Protein AF-A0A081B2U2-F1 (afdb_monomer)

Mean predicted aligned error: 16.77 Å

pLDDT: mean 78.17, std 19.5, range [36.34, 98.0]

Radius of gyration: 31.53 Å; Cα contacts (8 Å, |Δi|>4): 33; chains: 1; bounding box: 69×47×93 Å

Solvent-accessible surface area (backbone atoms only — not comparable to full-atom values): 8140 Å² total; per-residue (Å²): 132,91,73,84,76,75,88,64,86,76,74,76,90,68,95,42,82,69,54,58,58,50,53,52,52,51,53,52,53,50,53,51,41,53,54,47,51,56,47,32,53,53,36,48,52,48,32,55,62,51,70,49,96,61,100,59,66,66,68,63,43,52,53,53,30,53,52,35,48,51,51,27,53,50,43,51,50,52,45,50,54,54,49,62,73,48,50,61,60,60,71,68,53,62,76,54,100,83,57,57,59,65,61,52,51,53,48,52,53,52,51,53,53,52,49,54,53,50,54,52,51,52,51,52,50,50,51,47,66,77,67,62,76,79,83,86,128

Nearest PDB structures (foldseek):
  6vyp-assembly2_k  TM=6.936E-01  e=9.959E+00  Homo sapiens

Secondary structure (DSSP, 8-state):
--------------S-HHHHHHHHHHHHHHHHHHHHHHHHHHHHHHHHHHSS--SS-HHHHHHHHHHHHHHHHHHHHHHHHHHHHHTHHHHS--S-TT--HHHHHHHHHHHHHHHHHHHHHHHHHHHHHHH------

Foldseek 3Di:
DDDPPPPDDPPDPDPDPVVVVVVVVLVVLVVVLVVLVVVLVVLVVVLVVLPPDDPDDPVVSVVVNVVSVVVSVVSVVVSVVSCVVCVVVVVVPPDPPPDCCVVVVVVVVVVVVVVVVVVVVVVVVVVCVVPDDDDDD

InterPro domains:
  IPR019404 Mediator complex, subunit Med11 [PF10280] (27-130)
  IPR019404 Mediator complex, subunit Med11 [PTHR22890] (22-134)

Structure (mmCIF, N/CA/C/O backbone):
data_AF-A0A081B2U2-F1
#
_entry.id   AF-A0A081B2U2-F1
#
loop_
_atom_site.group_PDB
_atom_site.id
_atom_site.type_symbol
_atom_site.label_atom_id
_atom_site.label_alt_id
_atom_site.label_comp_id
_atom_site.label_asym_id
_atom_site.label_entity_id
_atom_site.label_seq_id
_atom_site.pdbx_PDB_ins_code
_atom_site.Cartn_x
_atom_site.Cartn_y
_atom_site.Cartn_z
_atom_site.occupancy
_atom_site.B_iso_or_equiv
_atom_site.auth_seq_id
_atom_site.auth_comp_id
_atom_site.auth_asym_id
_atom_site.auth_atom_id
_atom_site.pdbx_PDB_model_num
ATOM 1 N N . MET A 1 1 ? -16.321 -28.552 -22.874 1.00 36.34 1 MET A N 1
ATOM 2 C CA . MET A 1 1 ? -16.134 -28.936 -21.464 1.00 36.34 1 MET A CA 1
ATOM 3 C C . MET A 1 1 ? -15.433 -27.780 -20.799 1.00 36.34 1 MET A C 1
ATOM 5 O O . MET A 1 1 ? -14.3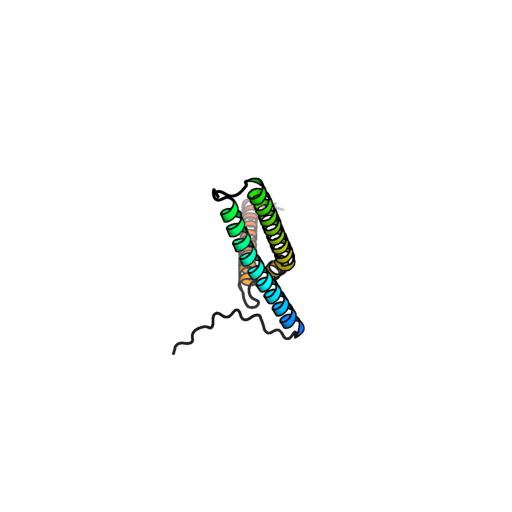43 -27.420 -21.224 1.00 36.34 1 MET A O 1
ATOM 9 N N . GLU A 1 2 ? -16.154 -27.134 -19.893 1.00 42.16 2 GLU A N 1
ATOM 10 C CA . GLU A 1 2 ? -15.697 -26.013 -19.082 1.00 42.16 2 GLU A CA 1
ATOM 11 C C . GLU A 1 2 ? -14.520 -26.458 -18.210 1.00 42.16 2 GLU A C 1
ATOM 13 O O . GLU A 1 2 ? -14.565 -27.513 -17.582 1.00 42.16 2 GLU A O 1
ATOM 18 N N . GLY A 1 3 ? -13.457 -25.662 -18.210 1.00 40.25 3 GLY A N 1
ATOM 19 C CA . GLY A 1 3 ? -12.418 -25.707 -17.196 1.00 40.25 3 GLY A CA 1
ATOM 20 C C . GLY A 1 3 ? -12.304 -24.296 -16.658 1.00 40.25 3 GLY A C 1
ATOM 21 O O . GLY A 1 3 ? -11.648 -23.462 -17.279 1.00 40.25 3 GLY A O 1
ATOM 22 N N . GLU A 1 4 ? -13.024 -24.016 -15.572 1.00 38.50 4 GLU A N 1
ATOM 23 C CA . GLU A 1 4 ? -12.858 -22.806 -14.772 1.00 38.50 4 GLU A CA 1
ATOM 24 C C . GLU A 1 4 ? -11.366 -22.632 -14.477 1.00 38.50 4 GLU A C 1
ATOM 26 O O . GLU A 1 4 ? -10.747 -23.444 -13.788 1.00 38.50 4 GLU A O 1
ATOM 31 N N . GLY A 1 5 ? -10.768 -21.602 -15.074 1.00 43.00 5 GLY A N 1
ATOM 32 C CA . GLY A 1 5 ? -9.408 -21.199 -14.767 1.00 43.00 5 GLY A CA 1
ATOM 33 C C . GLY A 1 5 ? -9.388 -20.687 -13.338 1.00 43.00 5 GLY A C 1
ATOM 34 O O . GLY A 1 5 ? -9.807 -19.559 -13.088 1.00 43.00 5 GLY A O 1
ATOM 35 N N . ASP A 1 6 ? -8.943 -21.541 -12.418 1.00 39.25 6 ASP A N 1
ATOM 36 C CA . ASP A 1 6 ? -8.680 -21.213 -11.023 1.00 39.25 6 ASP A CA 1
ATOM 37 C C . ASP A 1 6 ? -7.829 -19.938 -10.971 1.00 39.25 6 ASP A C 1
ATOM 39 O O . ASP A 1 6 ? -6.637 -19.930 -11.284 1.00 39.25 6 ASP A O 1
ATOM 43 N N . SER A 1 7 ? -8.475 -18.825 -10.623 1.00 40.88 7 SER A N 1
ATOM 44 C CA . SER A 1 7 ? -7.870 -17.500 -10.496 1.00 40.88 7 SER A CA 1
ATOM 45 C C . SER A 1 7 ? -7.072 -17.399 -9.188 1.00 40.88 7 SER A C 1
ATOM 47 O O . SER A 1 7 ? -7.125 -16.392 -8.480 1.00 40.88 7 SER A O 1
ATOM 49 N N . ARG A 1 8 ? -6.338 -18.459 -8.838 1.00 45.66 8 ARG A N 1
ATOM 50 C CA . ARG A 1 8 ? -5.365 -18.469 -7.751 1.00 45.66 8 ARG A CA 1
ATOM 51 C C . ARG A 1 8 ? -4.021 -18.036 -8.308 1.00 45.66 8 ARG A C 1
ATOM 53 O O . ARG A 1 8 ? -3.451 -18.653 -9.204 1.00 45.66 8 ARG A O 1
ATOM 60 N N . VAL A 1 9 ? -3.506 -16.952 -7.738 1.00 42.50 9 VAL A N 1
ATOM 61 C CA . VAL A 1 9 ? -2.120 -16.509 -7.889 1.00 42.50 9 VAL A CA 1
ATOM 62 C C . VAL A 1 9 ? -1.177 -17.667 -7.543 1.00 42.50 9 VAL A C 1
ATOM 64 O O . VAL A 1 9 ? -0.890 -17.940 -6.380 1.00 42.50 9 VAL A O 1
ATOM 67 N N . HIS A 1 10 ? -0.712 -18.383 -8.567 1.00 43.09 10 HIS A N 1
ATOM 68 C CA . HIS A 1 10 ? 0.341 -19.380 -8.435 1.00 43.09 10 HIS A CA 1
ATOM 69 C C . HIS A 1 10 ? 1.666 -18.650 -8.206 1.00 43.09 10 HIS A C 1
ATOM 71 O O . HIS A 1 10 ? 2.347 -18.235 -9.146 1.00 43.09 10 HIS A O 1
ATOM 77 N N . PHE A 1 11 ? 2.019 -18.475 -6.932 1.00 47.88 11 PHE A N 1
ATOM 78 C CA . PHE A 1 11 ? 3.374 -18.125 -6.530 1.00 47.88 11 PHE A CA 1
ATOM 79 C C . PHE A 1 11 ? 4.283 -19.264 -6.974 1.00 47.88 11 PHE A C 1
ATOM 81 O O . PHE A 1 11 ? 4.072 -20.410 -6.587 1.00 47.88 11 PHE A O 1
ATOM 88 N N . SER A 1 12 ? 5.225 -18.946 -7.860 1.00 45.97 12 SER A N 1
ATOM 89 C CA . SER A 1 12 ? 6.117 -19.907 -8.499 1.00 45.97 12 SER A CA 1
ATOM 90 C C . SER A 1 12 ? 6.673 -20.897 -7.473 1.00 45.97 12 SER A C 1
ATOM 92 O O . SER A 1 12 ? 7.403 -20.503 -6.564 1.00 45.97 12 SER A O 1
ATOM 94 N N . GLU A 1 13 ? 6.340 -22.178 -7.638 1.00 45.84 13 GLU A N 1
ATOM 95 C CA . GLU A 1 13 ? 7.023 -23.302 -7.001 1.00 45.84 13 GLU A CA 1
ATOM 96 C C . GLU A 1 13 ? 8.460 -23.345 -7.534 1.00 45.84 13 GLU A C 1
ATOM 98 O O . GLU A 1 13 ? 8.797 -24.096 -8.442 1.00 45.84 13 GLU A O 1
ATOM 103 N N . VAL A 1 14 ? 9.322 -22.480 -7.009 1.00 46.06 14 VAL A N 1
ATOM 104 C CA . VAL A 1 14 ? 10.769 -22.645 -7.118 1.00 46.06 14 VAL A CA 1
ATOM 105 C C . VAL A 1 14 ? 11.228 -23.065 -5.738 1.00 46.06 14 VAL A C 1
ATOM 107 O O . VAL A 1 14 ? 11.439 -22.230 -4.869 1.00 46.06 14 VAL A O 1
ATOM 110 N N . SER A 1 15 ? 11.239 -24.383 -5.546 1.00 49.72 15 SER A N 1
ATOM 111 C CA . SER A 1 15 ? 12.107 -25.180 -4.669 1.00 49.72 15 SER A CA 1
ATOM 112 C C . SER A 1 15 ? 13.035 -24.423 -3.698 1.00 49.72 15 SER A C 1
ATOM 114 O O . SER A 1 15 ? 14.250 -24.590 -3.741 1.00 49.72 15 SER A O 1
ATOM 116 N N . ASP A 1 16 ? 12.480 -23.621 -2.796 1.00 50.28 16 ASP A N 1
ATOM 117 C CA . ASP A 1 16 ? 13.164 -23.148 -1.598 1.00 50.28 16 ASP A CA 1
ATOM 118 C C . ASP A 1 16 ? 12.181 -23.267 -0.424 1.00 50.28 16 ASP A C 1
ATOM 120 O O . ASP A 1 16 ? 11.260 -22.446 -0.308 1.00 50.28 16 ASP A O 1
ATOM 124 N N . PRO A 1 17 ? 12.333 -24.287 0.443 1.00 49.50 17 PRO A N 1
ATOM 125 C CA . PRO A 1 17 ? 11.502 -24.481 1.633 1.00 49.50 17 PRO A CA 1
ATOM 126 C C . PRO A 1 17 ? 11.434 -23.233 2.527 1.00 49.50 17 PRO A C 1
ATOM 128 O O . PRO A 1 17 ? 10.458 -23.033 3.252 1.00 49.50 17 PRO A O 1
ATOM 131 N N . TRP A 1 18 ? 12.444 -22.360 2.452 1.00 47.31 18 TRP A N 1
ATOM 132 C CA . TRP A 1 18 ? 12.526 -21.126 3.230 1.00 47.31 18 TRP A CA 1
ATOM 133 C C . TRP A 1 18 ? 11.860 -19.917 2.561 1.00 47.31 18 TRP A C 1
ATOM 135 O O . TRP A 1 18 ? 11.642 -18.902 3.227 1.00 47.31 18 TRP A O 1
ATOM 145 N N . SER A 1 19 ? 11.502 -19.994 1.276 1.00 51.41 19 SER A N 1
ATOM 146 C CA . SER A 1 19 ? 10.684 -18.964 0.613 1.00 51.41 19 SER A CA 1
ATOM 147 C C . SER A 1 19 ? 9.215 -19.069 1.038 1.00 51.41 19 SER A C 1
ATOM 149 O O . SER A 1 19 ? 8.602 -18.072 1.412 1.00 51.41 19 SER A O 1
ATOM 151 N N . SER A 1 20 ? 8.691 -20.299 1.118 1.00 58.16 20 SER A N 1
ATOM 152 C CA . SER A 1 20 ? 7.312 -20.580 1.535 1.00 58.16 20 SER A CA 1
ATOM 153 C C . SER A 1 20 ? 7.042 -20.103 2.966 1.00 58.16 20 SER A C 1
ATOM 155 O O . SER A 1 20 ? 6.073 -19.390 3.221 1.00 58.16 20 SER A O 1
ATOM 157 N N . SER A 1 21 ? 7.958 -20.387 3.899 1.00 61.19 21 SER A N 1
ATOM 158 C CA . SER A 1 21 ? 7.798 -19.976 5.299 1.00 61.19 21 SER A CA 1
ATOM 159 C C . SER A 1 21 ? 7.870 -18.454 5.493 1.00 61.19 21 SER A C 1
ATOM 161 O O . SER A 1 21 ? 7.174 -17.914 6.352 1.00 61.19 21 SER A O 1
ATOM 163 N N . ARG A 1 22 ? 8.678 -17.749 4.684 1.00 64.44 22 ARG A N 1
ATOM 164 C CA . ARG A 1 22 ? 8.752 -16.279 4.700 1.00 64.44 22 ARG A CA 1
ATOM 165 C C . ARG A 1 22 ? 7.475 -15.645 4.154 1.00 64.44 22 ARG A C 1
ATOM 167 O O . ARG A 1 22 ? 6.966 -14.711 4.761 1.00 64.44 22 ARG A O 1
ATOM 174 N N . HIS A 1 23 ? 6.916 -16.183 3.071 1.00 68.06 23 HIS A N 1
ATOM 175 C CA . HIS A 1 23 ? 5.652 -15.693 2.515 1.00 68.06 23 HIS A CA 1
ATOM 176 C C . HIS A 1 23 ? 4.478 -15.888 3.480 1.00 68.06 23 HIS A C 1
ATOM 178 O O . HIS A 1 23 ? 3.661 -14.985 3.646 1.00 68.06 23 HIS A O 1
ATOM 184 N N . VAL A 1 24 ? 4.420 -17.029 4.173 1.00 76.19 24 VAL A N 1
ATOM 185 C CA . VAL A 1 24 ? 3.400 -17.281 5.202 1.00 76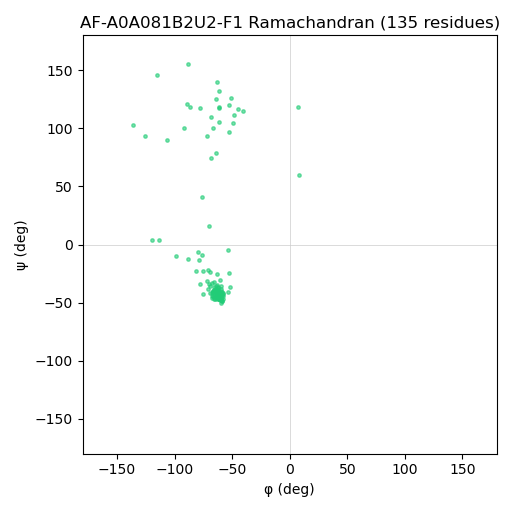.19 24 VAL A CA 1
ATOM 186 C C . VAL A 1 24 ? 3.518 -16.281 6.355 1.00 76.19 24 VAL A C 1
ATOM 188 O O . VAL A 1 24 ? 2.502 -15.737 6.781 1.00 76.19 24 VAL A O 1
ATOM 191 N N . ALA A 1 25 ? 4.734 -15.982 6.820 1.00 78.62 25 ALA A N 1
ATOM 192 C CA . ALA A 1 25 ? 4.951 -15.003 7.887 1.00 78.62 25 ALA A CA 1
ATOM 193 C C . ALA A 1 25 ? 4.511 -13.582 7.486 1.00 78.62 25 ALA A C 1
ATOM 195 O O . ALA A 1 25 ? 3.904 -12.876 8.288 1.00 78.62 25 ALA A O 1
ATOM 196 N N . VAL A 1 26 ? 4.756 -13.181 6.235 1.00 82.44 26 VAL A N 1
ATOM 197 C CA . VAL A 1 26 ? 4.308 -11.882 5.701 1.00 82.44 26 VAL A CA 1
ATOM 198 C C . VAL A 1 26 ? 2.785 -11.814 5.634 1.00 82.44 26 VAL A C 1
ATOM 200 O O . VAL A 1 26 ? 2.195 -10.844 6.098 1.00 82.44 26 VAL A O 1
ATOM 203 N N . LEU A 1 27 ? 2.129 -12.851 5.105 1.00 84.38 27 LEU A N 1
ATOM 204 C CA . LEU A 1 27 ? 0.665 -12.893 5.040 1.00 84.38 27 LEU A CA 1
ATOM 205 C C . LEU A 1 27 ? 0.032 -12.873 6.438 1.00 84.38 27 LEU A C 1
ATOM 207 O O . LEU A 1 27 ? -0.976 -12.205 6.640 1.00 84.38 27 LEU A O 1
ATOM 211 N N . GLN A 1 28 ? 0.645 -13.544 7.417 1.00 86.62 28 GLN A N 1
ATOM 212 C CA . GLN A 1 28 ? 0.219 -13.480 8.818 1.00 86.62 28 GLN A CA 1
ATOM 213 C C . GLN A 1 28 ? 0.398 -12.080 9.420 1.00 86.62 28 GLN A C 1
ATOM 215 O O . GLN A 1 28 ? -0.475 -11.616 10.154 1.00 86.62 28 GLN A O 1
ATOM 220 N N . ALA A 1 29 ? 1.501 -11.395 9.109 1.00 87.62 29 ALA A N 1
ATOM 221 C CA . ALA A 1 29 ? 1.720 -10.021 9.548 1.00 87.62 29 ALA A CA 1
ATOM 222 C C . ALA A 1 29 ? 0.680 -9.065 8.938 1.00 87.62 29 ALA A C 1
ATOM 224 O O . ALA A 1 29 ? 0.120 -8.234 9.650 1.00 87.62 29 ALA A O 1
ATOM 225 N N . LEU A 1 30 ? 0.348 -9.228 7.653 1.00 90.00 30 LEU A N 1
ATOM 226 C CA . LEU A 1 30 ? -0.692 -8.439 6.987 1.00 90.00 30 LEU A CA 1
ATOM 227 C C . LEU A 1 30 ? -2.099 -8.728 7.543 1.00 90.00 30 LEU A C 1
ATOM 229 O O . LEU A 1 30 ? -2.837 -7.783 7.808 1.00 90.00 30 LEU A O 1
ATOM 233 N N . ASP A 1 31 ? -2.449 -9.986 7.829 1.00 91.31 31 ASP A N 1
ATOM 234 C CA . ASP A 1 31 ? -3.704 -10.343 8.524 1.00 91.31 31 ASP A CA 1
ATOM 235 C C . ASP A 1 31 ? -3.783 -9.702 9.925 1.00 91.31 31 ASP A C 1
ATOM 237 O O . ASP A 1 31 ? -4.830 -9.206 10.355 1.00 91.31 31 ASP A O 1
ATOM 241 N N . ALA A 1 32 ? -2.658 -9.628 10.643 1.00 92.62 32 ALA A N 1
ATOM 242 C CA . ALA A 1 32 ? -2.598 -8.905 11.910 1.00 92.62 32 ALA A CA 1
ATOM 243 C C . ALA A 1 32 ? -2.827 -7.392 11.725 1.00 92.62 32 ALA A C 1
ATO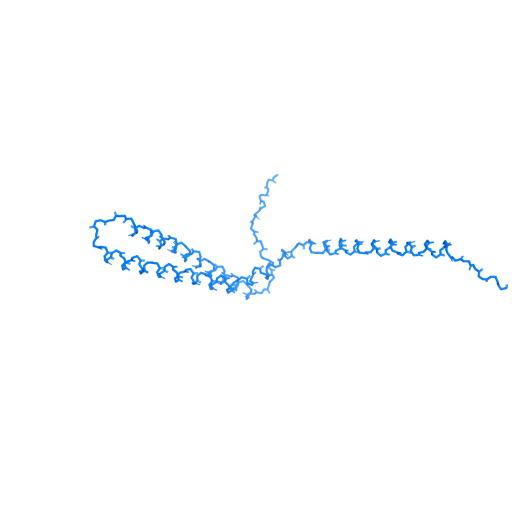M 245 O O . ALA A 1 32 ? -3.528 -6.780 12.537 1.00 92.62 32 ALA A O 1
ATOM 246 N N . VAL A 1 33 ? -2.297 -6.789 10.653 1.00 95.38 33 VAL A N 1
ATOM 247 C CA . VAL A 1 33 ? -2.572 -5.385 10.295 1.00 95.38 33 VAL A CA 1
ATOM 248 C C . VAL A 1 33 ? -4.053 -5.169 9.980 1.00 95.38 33 VAL A C 1
ATOM 250 O O . VAL A 1 33 ? -4.633 -4.199 10.469 1.00 95.38 33 VAL A O 1
ATOM 253 N N . GLU A 1 34 ? -4.699 -6.073 9.242 1.00 95.12 34 GLU A N 1
ATOM 254 C CA . GLU A 1 34 ? -6.140 -5.994 8.956 1.00 95.12 34 GLU A CA 1
ATOM 255 C C . GLU A 1 34 ? -6.977 -6.002 10.243 1.00 95.12 34 GLU A C 1
ATOM 257 O O . GLU A 1 34 ? -7.872 -5.172 10.427 1.00 95.12 34 GLU A O 1
ATOM 262 N N . LYS A 1 35 ? -6.639 -6.869 11.202 1.00 96.88 35 LYS A N 1
ATOM 263 C CA . LYS A 1 35 ? -7.297 -6.892 12.521 1.00 96.88 35 LYS A CA 1
ATOM 264 C C . LYS A 1 35 ? -7.088 -5.588 13.295 1.00 96.88 35 LYS A C 1
ATOM 266 O O . LYS A 1 35 ? -8.025 -5.097 13.940 1.00 96.88 35 LYS A O 1
ATOM 271 N N . LYS A 1 36 ? -5.892 -4.994 13.21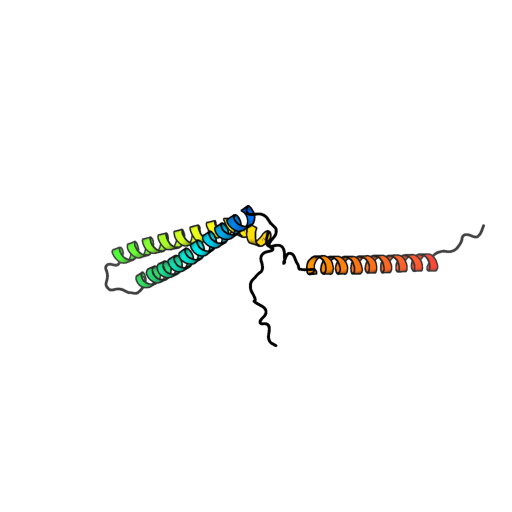9 1.00 96.06 36 LYS A N 1
ATOM 272 C CA . LYS A 1 36 ? -5.611 -3.678 13.820 1.00 96.06 36 LYS A CA 1
ATOM 273 C C . LYS A 1 36 ? -6.414 -2.564 13.147 1.00 96.06 36 LYS A C 1
ATOM 275 O O . LYS A 1 36 ? -6.957 -1.724 13.858 1.00 96.06 36 LYS A O 1
ATOM 280 N N . LEU A 1 37 ? -6.569 -2.588 11.822 1.00 97.19 37 LEU A N 1
ATOM 281 C CA . LEU A 1 37 ? -7.409 -1.640 11.078 1.00 97.19 37 LEU A CA 1
ATOM 282 C C . LEU A 1 37 ? -8.871 -1.700 11.531 1.00 97.19 37 LEU A C 1
ATOM 284 O O . LEU A 1 37 ? -9.467 -0.666 11.838 1.00 97.19 37 LEU A O 1
ATOM 288 N N . VAL A 1 38 ? -9.437 -2.905 11.653 1.00 97.69 38 VAL A N 1
ATOM 289 C CA . VAL A 1 38 ? -10.803 -3.090 12.177 1.00 97.69 38 VAL A CA 1
ATOM 290 C C . VAL A 1 38 ? -10.929 -2.522 13.593 1.00 97.69 38 VAL A C 1
ATOM 292 O O . VAL A 1 38 ? -11.926 -1.874 13.919 1.00 97.69 38 VAL A O 1
ATOM 295 N N . THR A 1 39 ? -9.916 -2.734 14.432 1.00 97.44 39 THR A N 1
ATOM 296 C CA . THR A 1 39 ? -9.886 -2.197 15.799 1.00 97.44 39 THR A CA 1
ATOM 297 C C . THR A 1 39 ? -9.836 -0.669 15.785 1.00 97.44 39 THR A C 1
ATOM 299 O O . THR A 1 39 ? -10.668 -0.041 16.431 1.00 97.44 39 THR A O 1
ATOM 302 N N . ALA A 1 40 ? -8.969 -0.064 14.967 1.00 97.81 40 ALA A N 1
ATOM 303 C CA . ALA A 1 40 ? -8.866 1.388 14.824 1.00 97.81 40 ALA A CA 1
ATOM 304 C C . ALA A 1 40 ? -10.196 2.026 14.390 1.00 97.81 40 ALA A C 1
ATOM 306 O O . ALA A 1 40 ? -10.599 3.046 14.948 1.00 97.81 40 ALA A O 1
ATOM 307 N N . LEU A 1 41 ? -10.922 1.401 13.456 1.00 97.44 41 LEU A N 1
ATOM 308 C CA . LEU A 1 41 ? -12.248 1.868 13.036 1.00 97.44 41 LEU A CA 1
ATOM 309 C C . LEU A 1 41 ? -13.273 1.823 14.179 1.00 97.44 41 LEU A C 1
ATOM 311 O O . LEU A 1 41 ? -14.053 2.761 14.348 1.00 97.44 41 LEU A O 1
ATOM 315 N N . ARG A 1 42 ? -13.262 0.766 15.001 1.00 96.81 42 ARG A N 1
ATOM 316 C CA . ARG A 1 42 ? -14.135 0.667 16.186 1.00 96.81 42 ARG A CA 1
ATOM 317 C C . ARG A 1 42 ? -13.776 1.708 17.248 1.00 96.81 42 ARG A C 1
ATOM 319 O O . ARG A 1 42 ? -14.677 2.317 17.829 1.00 96.81 42 ARG A O 1
ATOM 326 N N . THR A 1 43 ? -12.486 1.951 17.473 1.00 95.44 43 THR A N 1
ATOM 327 C CA . THR A 1 43 ? -11.999 2.989 18.392 1.00 95.44 43 THR A CA 1
ATOM 328 C C . THR A 1 43 ? -12.421 4.380 17.910 1.00 95.44 43 THR A C 1
ATOM 330 O O . THR A 1 43 ? -12.950 5.164 18.696 1.00 95.44 43 THR A O 1
ATOM 333 N N . ALA A 1 44 ? -12.322 4.662 16.606 1.00 94.50 44 ALA A N 1
ATOM 334 C CA . ALA A 1 44 ? -12.806 5.913 16.018 1.00 94.50 44 ALA A CA 1
ATOM 335 C C . ALA A 1 44 ? -14.326 6.092 16.190 1.00 94.50 44 ALA A C 1
ATOM 337 O O . ALA A 1 44 ? -14.778 7.145 16.639 1.00 94.50 44 ALA A O 1
ATOM 338 N N . ALA A 1 45 ? -15.120 5.049 15.922 1.00 93.56 45 ALA A N 1
ATOM 339 C CA . ALA A 1 45 ? -16.568 5.076 16.148 1.00 93.56 45 ALA A CA 1
ATOM 340 C C . ALA A 1 45 ? -16.928 5.333 17.627 1.00 93.56 45 ALA A C 1
ATOM 342 O O . ALA A 1 45 ? -17.891 6.044 17.935 1.00 93.56 45 ALA A O 1
ATOM 343 N N . THR A 1 46 ? -16.128 4.793 18.549 1.00 90.94 46 THR A N 1
ATOM 344 C CA . THR A 1 46 ? -16.280 5.016 19.993 1.00 90.94 46 THR A CA 1
ATOM 345 C C . THR A 1 46 ? -15.973 6.468 20.360 1.00 90.94 46 THR A C 1
ATOM 347 O O . THR A 1 46 ? -16.786 7.103 21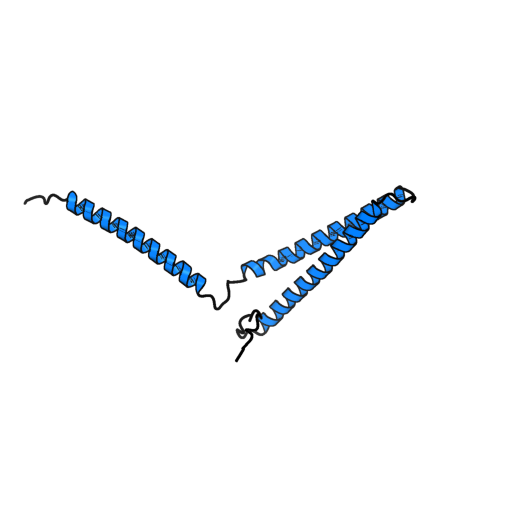.030 1.00 90.94 46 THR A O 1
ATOM 350 N N . ALA A 1 47 ? -14.876 7.040 19.850 1.00 90.62 47 ALA A N 1
ATOM 351 C CA . ALA A 1 47 ? -14.542 8.452 20.050 1.00 90.62 47 ALA A CA 1
ATOM 352 C C . ALA A 1 47 ? -15.657 9.378 19.532 1.00 90.62 47 ALA A C 1
ATOM 354 O O . ALA A 1 47 ? -16.093 10.283 20.242 1.00 90.62 47 ALA A O 1
ATOM 355 N N . MET A 1 48 ? -16.196 9.104 18.340 1.00 89.88 48 MET A N 1
ATOM 356 C CA . MET A 1 48 ? -17.324 9.862 17.780 1.00 89.88 48 MET A CA 1
ATOM 357 C C . MET A 1 48 ? -18.587 9.757 18.650 1.00 89.88 48 MET A C 1
ATOM 359 O O . MET A 1 48 ? -19.308 10.737 18.823 1.00 89.88 48 MET A O 1
ATOM 363 N N . SER A 1 49 ? -18.838 8.593 19.254 1.00 87.69 49 SER A N 1
ATOM 364 C CA . SER A 1 49 ? -19.982 8.380 20.154 1.00 87.69 49 SER A CA 1
ATOM 365 C C . SER A 1 49 ? -19.865 9.134 21.484 1.00 87.69 49 SER A C 1
ATOM 367 O O . SER A 1 49 ? -20.890 9.387 22.129 1.00 87.69 49 SER A O 1
ATOM 369 N N . LEU A 1 50 ? -18.637 9.468 21.899 1.00 84.00 50 LEU A N 1
ATOM 370 C CA . LEU A 1 50 ? -18.333 10.282 23.081 1.00 84.00 50 LEU A CA 1
ATOM 371 C C . LEU A 1 50 ? -18.478 11.786 22.810 1.00 84.00 50 LEU A C 1
ATOM 373 O O . LEU A 1 50 ? -18.731 12.535 23.745 1.00 84.00 50 LEU A O 1
ATOM 377 N N . MET A 1 51 ? -18.386 12.216 21.546 1.00 78.25 51 MET A N 1
ATOM 378 C CA . MET A 1 51 ? -18.660 13.600 21.132 1.00 78.25 51 MET A CA 1
ATOM 379 C C . MET A 1 51 ? -20.157 13.918 21.004 1.00 78.25 51 MET A C 1
ATOM 381 O O . MET A 1 51 ? -20.529 15.083 20.869 1.00 78.25 51 MET A O 1
ATOM 385 N N . ALA A 1 52 ? -21.027 12.904 21.005 1.00 76.50 52 ALA A N 1
ATOM 386 C CA . ALA A 1 52 ? -22.466 13.126 20.959 1.00 76.50 52 ALA A CA 1
ATOM 387 C C . ALA A 1 52 ? -22.920 13.892 22.218 1.00 76.50 52 ALA A C 1
ATOM 389 O O . ALA A 1 52 ? -22.448 13.573 23.311 1.00 76.50 52 ALA A O 1
ATOM 390 N N . PRO A 1 53 ? -23.849 14.859 22.109 1.00 63.69 53 PRO A N 1
ATOM 391 C CA . PRO A 1 53 ? -24.328 15.613 23.262 1.00 63.69 53 PRO A CA 1
ATOM 392 C C . PRO A 1 53 ? -24.994 14.662 24.268 1.00 63.69 53 PRO A C 1
ATOM 394 O O . PRO A 1 53 ? -26.095 14.160 24.037 1.00 63.69 53 PRO A O 1
ATOM 397 N N . ARG A 1 54 ? -24.304 14.372 25.377 1.00 62.12 54 ARG A N 1
ATOM 398 C CA . ARG A 1 54 ? -24.799 13.530 26.476 1.00 62.12 54 ARG A CA 1
ATOM 399 C C . ARG A 1 54 ? -24.947 14.367 27.742 1.00 62.12 54 ARG A C 1
ATOM 401 O O . ARG A 1 54 ? -24.124 15.224 28.022 1.00 62.12 54 ARG A O 1
ATOM 408 N N . VAL A 1 55 ? -25.959 14.043 28.548 1.00 55.72 55 VAL A N 1
ATOM 409 C CA . VAL A 1 55 ? -26.301 14.671 29.849 1.00 55.72 55 VAL A CA 1
ATOM 410 C C . VAL A 1 55 ? -25.276 14.336 30.962 1.00 55.72 55 VAL A C 1
ATOM 412 O O . VAL A 1 55 ? -25.566 14.450 32.148 1.00 55.72 55 VAL A O 1
ATOM 415 N N . ALA A 1 56 ? -24.086 13.845 30.604 1.00 57.03 56 ALA A N 1
ATOM 416 C CA . ALA A 1 56 ? -23.041 13.454 31.547 1.00 57.03 56 ALA A CA 1
ATOM 417 C C . ALA A 1 56 ? -22.133 14.649 31.878 1.00 57.03 56 ALA A C 1
ATOM 419 O O . ALA A 1 56 ? -22.006 15.567 31.075 1.00 57.03 56 ALA A O 1
ATOM 420 N N . SER A 1 57 ? -21.485 14.621 33.048 1.00 63.66 57 SER A N 1
ATOM 421 C CA . SER A 1 57 ? -20.506 15.642 33.451 1.00 63.66 57 SER A CA 1
ATOM 422 C C . SER A 1 57 ? -19.436 15.824 32.364 1.00 63.66 57 SER A C 1
ATOM 424 O O . SER A 1 57 ? -18.744 14.858 32.018 1.00 63.66 57 SER A O 1
ATOM 426 N N . GLU A 1 58 ? -19.316 17.043 31.823 1.00 66.06 58 GLU A N 1
ATOM 427 C CA . GLU A 1 58 ? -18.458 17.373 30.672 1.00 66.06 58 GLU A CA 1
ATOM 428 C C . GLU A 1 58 ? -17.011 16.888 30.862 1.00 66.06 58 GLU A C 1
ATOM 430 O O . GLU A 1 58 ? -16.393 16.361 29.935 1.00 66.06 58 GLU A O 1
ATOM 435 N N . GLU A 1 59 ? -16.496 16.954 32.089 1.00 69.75 59 GLU A N 1
ATOM 436 C CA . GLU A 1 59 ? -15.117 16.592 32.416 1.00 69.75 59 GLU A CA 1
ATOM 437 C C . GLU A 1 59 ? -14.828 15.090 32.246 1.00 69.75 59 GLU A C 1
ATOM 439 O O . GLU A 1 59 ? -13.813 14.705 31.662 1.00 69.75 59 GLU A O 1
ATOM 444 N N . SER A 1 60 ? -15.760 14.219 32.650 1.00 72.06 60 SER A N 1
ATOM 445 C CA . SER A 1 60 ? -15.608 12.769 32.468 1.00 72.06 60 SER A CA 1
ATOM 446 C C . SER A 1 60 ? -15.708 12.364 30.995 1.00 72.06 60 SER A C 1
ATOM 448 O O . SER A 1 60 ? -15.023 11.431 30.570 1.00 72.06 60 SER A O 1
ATOM 450 N N . SER A 1 61 ? -16.534 13.065 30.214 1.00 76.38 61 SER A N 1
ATOM 451 C CA . SER A 1 61 ? -16.680 12.807 28.777 1.00 76.38 61 SER A CA 1
ATOM 452 C C . SER A 1 61 ? -1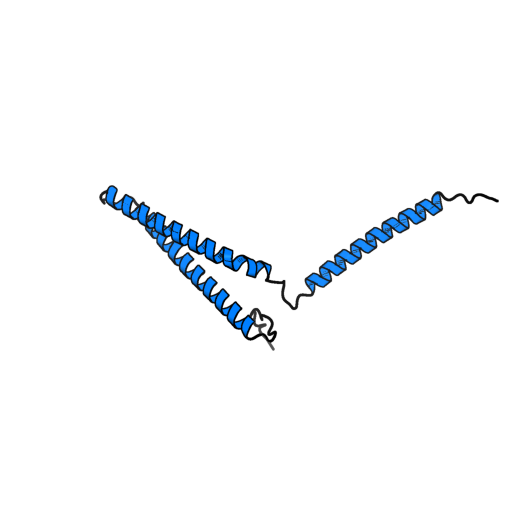5.441 13.233 27.980 1.00 76.38 61 SER A C 1
ATOM 454 O O . SER A 1 61 ? -14.997 12.501 27.095 1.00 76.38 61 SER A O 1
ATOM 456 N N . SER A 1 62 ? -14.821 14.356 28.359 1.00 83.06 62 SER A N 1
ATOM 457 C CA . SER A 1 62 ? -13.599 14.872 27.736 1.00 83.06 62 SER A CA 1
ATOM 458 C C . SER A 1 62 ? -12.385 13.975 28.000 1.00 83.06 62 SER A C 1
ATOM 460 O O . SER A 1 62 ? -11.607 13.694 27.084 1.00 83.06 62 SER A O 1
ATOM 462 N N . LEU A 1 63 ? -12.234 13.459 29.226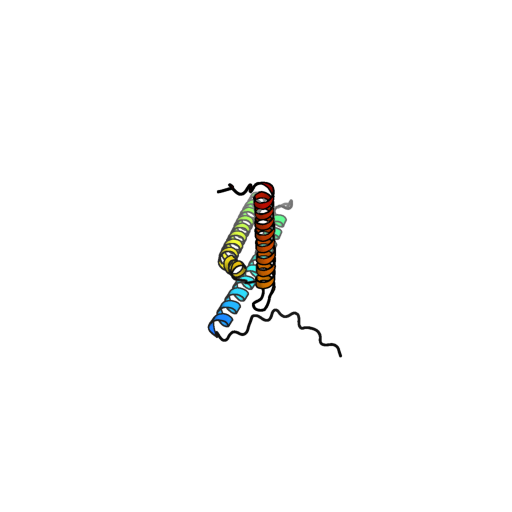 1.00 86.69 63 LEU A N 1
ATOM 463 C CA . LEU A 1 63 ? -11.156 12.519 29.561 1.00 86.69 63 LEU A CA 1
ATOM 464 C C . LEU A 1 63 ? -11.285 11.199 28.789 1.00 86.69 63 LEU A C 1
ATOM 466 O O . LEU A 1 63 ? -10.302 10.722 28.217 1.00 86.69 63 LEU A O 1
ATOM 470 N N . ALA A 1 64 ? -12.496 10.636 28.724 1.00 87.56 64 ALA A N 1
ATOM 471 C CA . ALA A 1 64 ? -12.759 9.422 27.954 1.00 87.56 64 ALA A CA 1
ATOM 472 C C . ALA A 1 64 ? -12.465 9.633 26.460 1.00 87.56 64 ALA A C 1
ATOM 474 O O . ALA A 1 64 ? -11.781 8.815 25.848 1.00 87.56 64 ALA A O 1
ATOM 475 N N . PHE A 1 65 ? -12.905 10.762 25.893 1.00 90.19 65 PHE A N 1
ATOM 476 C CA . PHE A 1 65 ? -12.639 11.118 24.500 1.00 90.19 65 PHE A CA 1
ATOM 477 C C . PHE A 1 65 ? -11.137 11.216 24.205 1.00 90.19 65 PHE A C 1
ATOM 479 O O . PHE A 1 65 ? -10.652 10.564 23.281 1.00 90.19 65 PHE A O 1
ATOM 486 N N . ASN A 1 66 ? -10.383 11.961 25.020 1.00 91.50 66 ASN A N 1
ATOM 487 C CA . ASN A 1 66 ? -8.934 12.103 24.846 1.00 91.50 66 ASN A CA 1
ATOM 488 C C . ASN A 1 66 ? -8.205 10.756 24.936 1.00 91.50 66 ASN A C 1
ATOM 490 O O . ASN A 1 66 ? -7.299 10.485 24.140 1.00 91.50 66 ASN A O 1
ATOM 494 N N . SER A 1 67 ? -8.618 9.886 25.862 1.00 93.69 67 SER A N 1
ATOM 495 C CA . SER A 1 67 ? -8.049 8.542 25.976 1.00 93.69 67 SER A CA 1
ATOM 496 C C . SER A 1 67 ? -8.314 7.708 24.721 1.00 93.69 67 SER A C 1
ATOM 498 O O . SER A 1 67 ? -7.386 7.103 24.186 1.00 93.69 67 SER A O 1
ATOM 500 N N . THR A 1 68 ? -9.551 7.699 24.214 1.00 94.38 68 THR A N 1
ATOM 501 C CA . THR A 1 68 ? -9.913 6.951 22.998 1.00 94.38 68 THR A CA 1
ATOM 502 C C . THR A 1 68 ? -9.222 7.516 21.752 1.00 94.38 68 THR A C 1
ATOM 504 O O . THR A 1 68 ? -8.780 6.757 20.891 1.00 94.38 68 THR A O 1
ATOM 507 N N . CYS A 1 69 ? -9.051 8.838 21.652 1.00 95.19 69 CYS A N 1
ATOM 508 C CA . CYS A 1 69 ? -8.279 9.458 20.572 1.00 95.19 69 CYS A CA 1
ATOM 509 C C . CYS A 1 69 ? -6.797 9.072 20.622 1.00 95.19 69 CYS A C 1
ATOM 511 O O . CYS A 1 69 ? -6.200 8.800 19.581 1.00 95.19 69 CYS A O 1
ATOM 513 N N . THR A 1 70 ? -6.208 9.009 21.817 1.00 96.69 70 THR A N 1
ATOM 514 C CA . THR A 1 70 ? -4.813 8.579 21.994 1.00 96.69 70 THR A CA 1
ATOM 515 C C . THR A 1 70 ? -4.631 7.125 21.559 1.00 96.69 70 THR A C 1
ATOM 517 O O . THR A 1 70 ? -3.697 6.813 20.822 1.00 96.69 70 THR A O 1
ATOM 520 N N . GLU A 1 71 ? -5.557 6.247 21.948 1.00 96.62 71 GLU A N 1
ATOM 521 C CA . GLU A 1 71 ? -5.573 4.843 21.527 1.00 96.62 71 GLU A CA 1
ATOM 522 C C . GLU A 1 71 ? -5.710 4.705 20.003 1.00 96.62 71 GLU A C 1
ATOM 524 O O . GLU A 1 71 ? -4.960 3.959 19.373 1.00 96.62 71 GLU A O 1
ATOM 529 N N . PHE A 1 72 ? -6.609 5.477 19.385 1.00 97.81 72 PHE A N 1
ATOM 530 C CA . PHE A 1 72 ? -6.772 5.498 17.932 1.00 97.81 72 PHE A CA 1
ATOM 531 C C . PHE A 1 72 ? -5.477 5.897 17.212 1.00 97.81 72 PHE A C 1
ATOM 533 O O . PHE A 1 72 ? -5.044 5.208 16.288 1.00 97.81 72 PHE A O 1
ATOM 540 N N . LEU A 1 73 ? -4.828 6.981 17.647 1.00 97.44 73 LEU A N 1
ATOM 541 C CA . LEU A 1 73 ? -3.575 7.445 17.043 1.00 97.44 73 LEU A CA 1
ATOM 542 C C . LEU A 1 73 ? -2.444 6.425 17.212 1.00 97.44 73 LEU A C 1
ATOM 544 O O . LEU A 1 73 ? -1.638 6.244 16.296 1.00 97.44 73 LEU A O 1
ATOM 548 N N . GLN A 1 74 ? -2.403 5.729 18.349 1.00 97.25 74 GLN A N 1
ATOM 549 C CA . GLN A 1 74 ? -1.441 4.659 18.584 1.00 97.25 74 GLN A CA 1
ATOM 550 C C . GLN A 1 74 ? -1.665 3.481 17.623 1.00 97.25 74 GLN A C 1
ATOM 552 O O . GLN A 1 74 ? -0.708 3.015 17.003 1.00 97.25 74 GLN A O 1
ATOM 557 N N . LEU A 1 75 ? -2.917 3.060 17.412 1.00 97.50 75 LEU A N 1
ATOM 558 C CA . LEU A 1 75 ? -3.254 2.028 16.425 1.00 97.50 75 LEU A CA 1
ATOM 559 C C . LEU A 1 75 ? -2.850 2.445 15.003 1.00 97.50 75 LEU A C 1
ATOM 561 O O . LEU A 1 75 ? -2.246 1.651 14.284 1.00 97.50 75 LEU A O 1
ATOM 565 N N . VAL A 1 76 ? -3.117 3.695 14.608 1.00 97.38 76 VAL A N 1
ATOM 566 C CA . VAL A 1 76 ? -2.715 4.233 13.293 1.00 97.38 76 VAL A CA 1
ATOM 567 C C . VAL A 1 76 ? -1.198 4.199 13.119 1.00 97.38 76 VAL A C 1
ATOM 569 O O . VAL A 1 76 ? -0.706 3.768 12.074 1.00 97.38 76 VAL A O 1
ATOM 572 N N . LYS A 1 77 ? -0.446 4.609 14.147 1.00 97.38 77 LYS A N 1
ATOM 573 C CA . LYS A 1 77 ? 1.020 4.564 14.131 1.00 97.38 77 LYS A CA 1
ATOM 574 C C . LYS A 1 77 ? 1.528 3.136 13.939 1.00 97.38 77 LYS A C 1
ATOM 576 O O . LYS A 1 77 ? 2.390 2.911 13.096 1.00 97.38 77 LYS A O 1
ATOM 581 N N . GLU A 1 78 ? 0.986 2.178 14.685 1.00 96.00 78 GLU A N 1
ATOM 582 C CA . GLU A 1 78 ? 1.382 0.771 14.578 1.00 96.00 78 GLU A CA 1
ATOM 583 C C . GLU A 1 78 ? 1.073 0.173 13.206 1.00 96.00 78 GLU A C 1
ATOM 585 O O . GLU A 1 78 ? 1.919 -0.521 12.645 1.00 96.00 78 GLU A O 1
ATOM 590 N N . ILE A 1 79 ? -0.106 0.467 12.650 1.00 96.38 79 ILE A N 1
ATOM 591 C CA . ILE A 1 79 ? -0.493 0.042 11.297 1.00 96.38 79 ILE A CA 1
ATOM 592 C C . ILE A 1 79 ? 0.501 0.589 10.271 1.00 96.38 79 ILE A C 1
ATOM 594 O O . ILE A 1 79 ? 1.006 -0.162 9.440 1.00 96.38 79 ILE A O 1
ATOM 598 N N . HIS A 1 80 ? 0.811 1.885 10.345 1.00 94.69 80 HIS A N 1
ATOM 599 C CA . HIS A 1 80 ? 1.743 2.518 9.419 1.00 94.69 80 HIS A CA 1
ATOM 600 C C . HIS A 1 80 ? 3.149 1.914 9.520 1.00 94.69 80 HIS A C 1
ATOM 602 O O . HIS A 1 80 ? 3.761 1.617 8.497 1.00 94.69 80 HIS A O 1
ATOM 608 N N . THR A 1 81 ? 3.667 1.712 10.737 1.00 93.81 81 THR A N 1
ATOM 609 C CA . THR A 1 81 ? 4.984 1.093 10.946 1.00 93.81 81 THR A CA 1
ATOM 610 C C . THR A 1 81 ? 5.042 -0.318 10.365 1.00 93.81 81 THR A C 1
ATOM 612 O O . THR A 1 81 ? 6.000 -0.640 9.668 1.00 93.81 81 THR A O 1
ATOM 615 N N . GLU A 1 82 ? 4.018 -1.140 10.593 1.00 91.44 82 GLU A N 1
ATOM 616 C CA . GLU A 1 82 ? 4.001 -2.515 10.090 1.00 91.44 82 GLU A CA 1
ATOM 617 C C . GLU A 1 82 ? 3.911 -2.557 8.557 1.00 91.44 82 GLU A C 1
ATOM 619 O O . GLU A 1 82 ? 4.683 -3.260 7.909 1.00 91.44 82 GLU A O 1
ATOM 624 N N . LEU A 1 83 ? 3.043 -1.741 7.950 1.00 91.88 83 LEU A N 1
ATOM 625 C CA . LEU A 1 83 ? 2.952 -1.647 6.490 1.00 91.88 83 LEU A CA 1
ATOM 626 C C . LEU A 1 83 ? 4.250 -1.129 5.860 1.00 91.88 83 LEU A C 1
ATOM 628 O O . LEU A 1 83 ? 4.670 -1.646 4.828 1.00 91.88 83 LEU A O 1
ATOM 632 N N . ALA A 1 84 ? 4.912 -0.151 6.483 1.00 90.50 84 ALA A N 1
ATOM 633 C CA . ALA A 1 84 ? 6.195 0.363 6.010 1.00 90.50 84 ALA A CA 1
ATOM 634 C C . ALA A 1 84 ? 7.300 -0.706 6.048 1.00 90.50 84 ALA A C 1
ATOM 636 O O . ALA A 1 84 ? 8.135 -0.742 5.149 1.00 90.50 84 ALA A O 1
ATOM 637 N N . ASN A 1 85 ? 7.282 -1.612 7.030 1.00 87.94 85 ASN A N 1
ATOM 638 C CA . ASN A 1 85 ? 8.233 -2.727 7.086 1.00 87.94 85 ASN A CA 1
ATOM 639 C C . ASN A 1 85 ? 8.040 -3.713 5.921 1.00 87.94 85 ASN A C 1
ATOM 641 O O . ASN A 1 85 ? 9.014 -4.283 5.431 1.00 87.94 85 ASN A O 1
ATOM 645 N N . HIS A 1 86 ? 6.799 -3.889 5.454 1.00 83.31 86 HIS A N 1
ATOM 646 C CA . HIS A 1 86 ? 6.455 -4.851 4.399 1.00 83.31 86 HIS A CA 1
ATOM 647 C C . HIS A 1 86 ? 6.331 -4.237 2.999 1.00 83.31 86 HIS A C 1
ATOM 649 O O . HIS A 1 86 ? 6.258 -4.978 2.023 1.00 83.31 86 HIS A O 1
ATOM 655 N N . ILE A 1 87 ? 6.344 -2.907 2.850 1.00 81.75 87 ILE A N 1
ATOM 656 C CA . ILE A 1 87 ? 6.128 -2.236 1.552 1.00 81.75 87 ILE A CA 1
ATOM 657 C C . ILE A 1 87 ? 7.180 -2.611 0.500 1.00 81.75 87 ILE A C 1
ATOM 659 O O . ILE A 1 87 ? 6.874 -2.695 -0.689 1.00 81.75 87 ILE A O 1
ATOM 663 N N . HIS A 1 88 ? 8.403 -2.918 0.937 1.00 74.19 88 HIS A N 1
ATOM 664 C CA . HIS A 1 88 ? 9.475 -3.386 0.061 1.00 74.19 88 HIS A CA 1
ATOM 665 C C . HIS A 1 88 ? 9.152 -4.729 -0.615 1.00 74.19 88 HIS A C 1
ATOM 667 O O . HIS A 1 88 ? 9.608 -4.993 -1.724 1.00 74.19 88 HIS A O 1
ATOM 673 N N . LEU A 1 89 ? 8.283 -5.546 -0.017 1.00 70.00 89 LEU A N 1
ATOM 674 C CA . LEU A 1 89 ? 7.837 -6.806 -0.615 1.00 70.00 89 LEU A CA 1
ATOM 675 C C . LEU A 1 89 ? 6.912 -6.582 -1.819 1.00 70.00 89 LEU A C 1
ATOM 677 O O . LEU A 1 89 ? 6.811 -7.449 -2.683 1.00 70.00 89 LEU A O 1
ATOM 681 N N . VAL A 1 90 ? 6.270 -5.412 -1.909 1.00 63.09 90 VAL A N 1
ATOM 682 C CA . VAL A 1 90 ? 5.506 -4.994 -3.094 1.00 63.09 90 VAL A CA 1
ATOM 683 C C . VAL A 1 90 ? 6.446 -4.502 -4.198 1.00 63.09 90 VAL A C 1
ATOM 685 O O . VAL A 1 90 ? 6.179 -4.753 -5.369 1.00 63.09 90 VAL A O 1
ATOM 688 N N . SER A 1 91 ? 7.576 -3.866 -3.860 1.00 53.94 91 SER A N 1
ATOM 689 C CA . SER A 1 91 ? 8.605 -3.529 -4.860 1.00 53.94 91 SER A CA 1
ATOM 690 C C . SER A 1 91 ? 9.369 -4.756 -5.366 1.00 53.94 91 SER A C 1
ATOM 692 O O . SER A 1 91 ? 9.744 -4.797 -6.536 1.00 53.94 91 SER A O 1
ATOM 694 N N . ASP A 1 92 ? 9.538 -5.771 -4.515 1.00 52.22 92 ASP A N 1
ATOM 695 C CA . ASP A 1 92 ? 10.113 -7.070 -4.885 1.00 52.22 92 ASP A CA 1
ATOM 696 C C . ASP A 1 92 ? 9.097 -7.990 -5.582 1.00 52.22 92 ASP A C 1
ATOM 698 O O . ASP A 1 92 ? 9.470 -9.042 -6.113 1.00 52.22 92 ASP A O 1
ATOM 702 N N . TYR A 1 93 ? 7.825 -7.576 -5.646 1.00 50.62 93 TYR A N 1
ATOM 703 C CA . TYR A 1 93 ? 6.792 -8.183 -6.478 1.00 50.62 93 TYR A CA 1
ATOM 704 C C . TYR A 1 93 ? 7.121 -7.902 -7.950 1.00 50.62 93 TYR A C 1
ATOM 706 O O . TYR A 1 93 ? 6.520 -7.063 -8.623 1.00 50.62 93 TYR A O 1
ATOM 714 N N . ARG A 1 94 ? 8.130 -8.611 -8.471 1.00 52.72 94 ARG A N 1
ATOM 715 C CA . ARG A 1 94 ? 8.381 -8.700 -9.907 1.00 52.72 94 ARG A CA 1
ATOM 716 C C . ARG A 1 94 ? 7.071 -9.099 -10.570 1.00 52.72 94 ARG A C 1
ATOM 718 O O . ARG A 1 94 ? 6.462 -10.103 -10.197 1.00 52.72 94 ARG A O 1
ATOM 725 N N . THR A 1 95 ? 6.661 -8.302 -11.555 1.00 50.59 95 THR A N 1
ATOM 726 C CA . THR A 1 95 ? 5.602 -8.638 -12.503 1.00 50.59 95 THR A CA 1
ATOM 727 C C . THR A 1 95 ? 5.758 -10.101 -12.883 1.00 50.59 95 THR A C 1
ATOM 729 O O . THR A 1 95 ? 6.811 -10.463 -13.392 1.00 50.59 95 THR A O 1
ATOM 732 N N . PHE A 1 96 ? 4.758 -10.914 -12.510 1.00 51.81 96 PHE A N 1
ATOM 733 C CA . PHE A 1 96 ? 4.622 -12.359 -12.726 1.00 51.81 96 PHE A CA 1
ATOM 734 C C . PHE A 1 96 ? 5.867 -13.030 -13.318 1.00 51.81 96 PHE A C 1
ATOM 736 O O . PHE A 1 96 ? 6.192 -12.781 -14.471 1.00 51.81 96 PHE A O 1
ATOM 743 N N . ALA A 1 97 ? 6.491 -13.982 -12.622 1.00 53.44 97 ALA A N 1
ATOM 744 C CA . ALA A 1 97 ? 7.656 -14.733 -13.121 1.00 53.44 97 ALA A CA 1
ATOM 745 C C . ALA A 1 97 ? 7.471 -15.431 -14.501 1.00 53.44 97 ALA A C 1
ATOM 747 O O . ALA A 1 97 ? 8.422 -15.989 -15.039 1.00 53.44 97 ALA A O 1
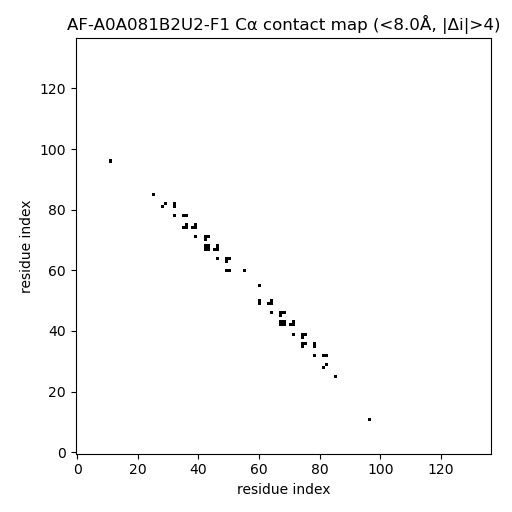ATOM 748 N N . ARG A 1 98 ? 6.264 -15.394 -15.089 1.00 53.62 98 ARG A N 1
ATOM 749 C CA . ARG A 1 98 ? 5.915 -15.872 -16.439 1.00 53.62 98 ARG A CA 1
ATOM 750 C C . ARG A 1 98 ? 5.509 -14.762 -17.425 1.00 53.62 98 ARG A C 1
ATOM 752 O O . ARG A 1 98 ? 5.084 -15.074 -18.530 1.00 53.62 98 ARG A O 1
ATOM 759 N N . SER A 1 99 ? 5.578 -13.491 -17.035 1.00 64.88 99 SER A N 1
ATOM 760 C CA . SER A 1 99 ? 5.207 -12.366 -17.888 1.00 64.88 99 SER A CA 1
ATOM 761 C C . SER A 1 99 ? 6.323 -12.071 -18.880 1.00 64.88 99 SER A C 1
ATOM 763 O O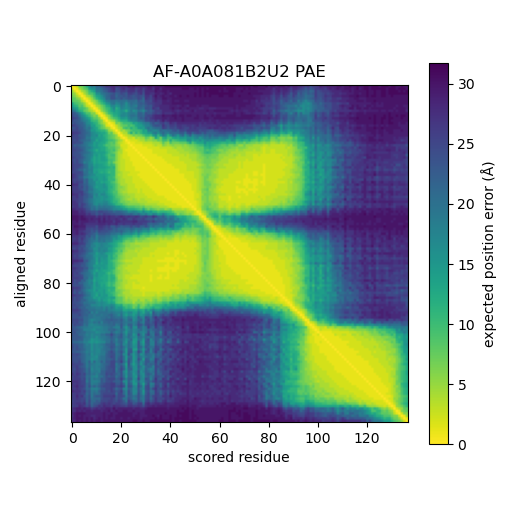 . SER A 1 99 ? 7.428 -11.682 -18.501 1.00 64.88 99 SER A O 1
ATOM 765 N N . THR A 1 100 ? 6.015 -12.221 -20.164 1.00 75.25 100 THR A N 1
ATOM 766 C CA . THR A 1 100 ? 6.887 -11.805 -21.267 1.00 75.25 100 THR A CA 1
ATOM 767 C C . THR A 1 100 ? 6.874 -10.293 -21.476 1.00 75.25 100 THR A C 1
ATOM 769 O O . THR A 1 100 ? 7.736 -9.785 -22.185 1.00 75.25 100 THR A O 1
ATOM 772 N N . TYR A 1 101 ? 5.983 -9.553 -20.798 1.00 81.75 101 TYR A N 1
ATOM 773 C CA . TYR A 1 101 ? 5.803 -8.110 -20.978 1.00 81.75 101 TYR A CA 1
ATOM 774 C C . TYR A 1 101 ? 7.100 -7.311 -20.829 1.00 81.75 101 TYR A C 1
ATOM 776 O O . TYR A 1 101 ? 7.340 -6.396 -21.604 1.00 81.75 101 TYR A O 1
ATOM 784 N N . GLY A 1 102 ? 7.954 -7.644 -19.853 1.00 80.12 102 GLY A N 1
ATOM 785 C CA . GLY A 1 102 ? 9.234 -6.948 -19.678 1.00 80.12 102 GLY A CA 1
ATOM 786 C C . GLY A 1 102 ? 10.140 -7.098 -20.903 1.00 80.12 102 GLY A C 1
ATOM 787 O O . GLY A 1 102 ? 10.637 -6.107 -21.429 1.00 80.12 102 GLY A O 1
ATOM 788 N N . ALA A 1 103 ? 10.272 -8.330 -21.400 1.00 83.69 103 ALA A N 1
ATOM 789 C CA . ALA A 1 103 ? 11.054 -8.630 -22.594 1.00 83.69 103 ALA A CA 1
ATOM 790 C C . ALA A 1 103 ? 10.432 -8.020 -23.863 1.00 83.69 103 ALA A C 1
ATOM 792 O O . ALA A 1 103 ? 11.152 -7.478 -24.696 1.00 83.69 103 ALA A O 1
ATOM 793 N N . GLU A 1 104 ? 9.104 -8.059 -23.996 1.00 87.44 104 GLU A N 1
ATOM 794 C CA . GLU A 1 104 ? 8.370 -7.474 -25.125 1.00 87.44 104 GLU A CA 1
ATOM 795 C C . GLU A 1 104 ? 8.489 -5.947 -25.154 1.00 87.44 104 GLU A C 1
ATOM 797 O O . GLU A 1 104 ? 8.792 -5.364 -26.193 1.00 87.44 104 GLU A O 1
ATOM 802 N N . LYS A 1 105 ? 8.326 -5.296 -24.001 1.00 90.50 105 LYS A N 1
ATOM 803 C CA . LYS A 1 105 ? 8.489 -3.849 -23.843 1.00 90.50 105 LYS A CA 1
ATOM 804 C C . LYS A 1 105 ? 9.917 -3.415 -24.175 1.00 90.50 105 LYS A C 1
ATOM 806 O O . LYS A 1 105 ? 10.105 -2.439 -24.900 1.00 90.50 105 LYS A O 1
ATOM 811 N N . ASP A 1 106 ? 10.925 -4.127 -23.676 1.00 90.06 106 ASP A N 1
ATOM 812 C CA . ASP A 1 106 ? 12.323 -3.792 -23.957 1.00 90.06 106 ASP A CA 1
ATOM 813 C C . ASP A 1 106 ? 12.687 -4.054 -25.429 1.00 90.06 106 ASP A C 1
ATOM 815 O O . ASP A 1 106 ? 13.420 -3.263 -26.029 1.00 90.06 106 ASP A O 1
ATOM 819 N N . MET A 1 107 ? 12.124 -5.100 -26.046 1.00 95.31 107 MET A N 1
ATOM 820 C CA . MET A 1 107 ? 12.246 -5.362 -27.483 1.00 95.31 107 MET A CA 1
ATOM 821 C C . MET A 1 107 ? 11.643 -4.225 -28.318 1.00 95.31 107 MET A C 1
ATOM 823 O O . MET A 1 107 ? 12.299 -3.748 -29.245 1.00 95.31 107 MET A O 1
ATOM 827 N N . GLU A 1 108 ? 10.436 -3.761 -27.984 1.00 96.56 108 GLU A N 1
ATOM 828 C CA . GLU A 1 108 ? 9.770 -2.667 -28.703 1.00 96.56 108 GLU A CA 1
ATOM 829 C C . GLU A 1 108 ? 10.568 -1.360 -28.589 1.00 96.56 108 GLU A C 1
ATOM 831 O O . GLU A 1 108 ? 10.826 -0.685 -29.586 1.00 96.56 108 GLU A O 1
ATOM 836 N N . ILE A 1 109 ? 11.082 -1.050 -27.393 1.00 96.25 109 ILE A N 1
ATOM 837 C CA . ILE A 1 109 ? 11.966 0.107 -27.188 1.00 96.25 109 ILE A CA 1
ATOM 838 C C . ILE A 1 109 ? 13.236 -0.016 -28.036 1.00 96.25 109 ILE A C 1
ATOM 840 O O . ILE A 1 109 ? 13.663 0.956 -28.662 1.00 96.25 109 ILE A O 1
ATOM 844 N N . CYS A 1 110 ? 13.863 -1.194 -28.070 1.00 97.00 110 CYS A N 1
ATOM 845 C CA . CYS A 1 110 ? 15.060 -1.407 -28.883 1.00 97.00 110 CYS A CA 1
ATOM 846 C C . CYS A 1 110 ? 14.765 -1.235 -30.376 1.00 97.00 110 CYS A C 1
ATOM 848 O O . CYS A 1 110 ? 15.564 -0.623 -31.087 1.00 97.00 110 CYS A O 1
ATOM 850 N N . ARG A 1 111 ? 13.611 -1.718 -30.841 1.00 97.25 111 ARG A N 1
ATOM 851 C CA . ARG A 1 111 ? 13.171 -1.567 -32.228 1.00 97.25 111 ARG A CA 1
ATOM 852 C C . ARG A 1 111 ? 13.002 -0.098 -32.608 1.00 97.25 111 ARG A C 1
ATOM 854 O O . ARG A 1 111 ? 13.544 0.315 -33.634 1.00 97.25 111 ARG A O 1
ATOM 861 N N . GLU A 1 112 ? 12.333 0.696 -31.773 1.00 98.00 112 GLU A N 1
ATOM 862 C CA . GLU A 1 112 ? 12.152 2.126 -32.052 1.00 98.00 112 GLU A CA 1
ATOM 863 C C . GLU A 1 112 ? 13.494 2.872 -32.021 1.00 98.00 112 GLU A C 1
ATOM 865 O O . GLU A 1 112 ? 13.772 3.689 -32.896 1.00 98.00 112 GLU A O 1
ATOM 870 N N . LYS A 1 113 ? 14.395 2.530 -31.090 1.00 97.88 113 LYS A N 1
ATOM 871 C CA . LYS A 1 113 ? 15.751 3.107 -31.061 1.00 97.88 113 LYS A CA 1
ATOM 872 C C . LYS A 1 113 ? 16.529 2.822 -32.347 1.00 97.88 113 LYS A C 1
ATOM 874 O O . LYS A 1 113 ? 17.168 3.726 -32.881 1.00 97.88 113 LYS A O 1
ATOM 879 N N . VAL A 1 114 ? 16.481 1.587 -32.851 1.00 98.00 114 VAL A N 1
ATOM 880 C CA . VAL A 1 114 ? 17.147 1.215 -34.112 1.00 98.00 114 VAL A CA 1
ATOM 881 C C . VAL A 1 114 ? 16.543 1.973 -35.290 1.00 98.00 114 VAL A C 1
ATOM 883 O O . VAL A 1 114 ? 17.282 2.456 -36.147 1.00 98.00 114 VAL A O 1
ATOM 886 N N . LYS A 1 115 ? 15.218 2.124 -35.319 1.00 97.88 115 LYS A N 1
ATOM 887 C CA . LYS A 1 115 ? 14.521 2.887 -36.355 1.00 97.88 115 LYS A CA 1
ATOM 888 C C . LYS A 1 115 ? 14.974 4.349 -36.380 1.00 97.88 115 LYS A C 1
ATOM 890 O O . LYS A 1 115 ? 15.370 4.826 -37.439 1.00 97.88 115 LYS A O 1
ATOM 895 N N . VAL A 1 116 ? 15.041 5.007 -35.222 1.00 97.94 116 VAL A N 1
ATOM 896 C CA . VAL A 1 116 ? 15.553 6.385 -35.107 1.00 97.94 116 VAL A CA 1
ATOM 897 C C . VAL A 1 116 ? 16.991 6.494 -35.624 1.00 97.94 116 VAL A C 1
ATOM 899 O O . VAL A 1 116 ? 17.296 7.383 -36.416 1.00 97.94 116 VAL A O 1
ATOM 902 N N . VAL A 1 117 ? 17.879 5.574 -35.230 1.00 97.88 117 VAL A N 1
ATOM 903 C CA . VAL A 1 117 ? 19.274 5.571 -35.712 1.00 97.88 117 VAL A CA 1
ATOM 904 C C . VAL A 1 117 ? 19.337 5.370 -37.230 1.00 97.88 117 VAL A C 1
ATOM 906 O O . VAL A 1 117 ? 20.108 6.045 -37.911 1.00 97.88 117 VAL A O 1
ATOM 909 N N . SER A 1 118 ? 18.510 4.482 -37.782 1.00 97.06 118 SER A N 1
ATOM 910 C CA . SER A 1 118 ? 18.435 4.252 -39.228 1.00 97.06 118 SER A CA 1
ATOM 911 C C . SER A 1 118 ? 17.974 5.500 -39.984 1.00 97.06 118 SER A C 1
ATOM 913 O O . SER A 1 118 ? 18.562 5.845 -41.007 1.00 97.06 118 SER A O 1
ATOM 915 N N . GLU A 1 119 ? 16.943 6.190 -39.497 1.00 97.50 119 GLU A N 1
ATOM 916 C CA . GLU A 1 119 ? 16.442 7.435 -40.097 1.00 97.50 119 GLU A CA 1
ATOM 917 C C . GLU A 1 119 ? 17.514 8.538 -40.083 1.00 97.50 119 GLU A C 1
ATOM 919 O O . GLU A 1 119 ? 17.715 9.237 -41.082 1.00 97.50 119 GLU A O 1
ATOM 924 N N . GLN A 1 120 ? 18.270 8.649 -38.985 1.00 97.00 120 GLN A N 1
ATOM 925 C CA . GLN A 1 120 ? 19.397 9.579 -38.879 1.00 97.00 120 GLN A CA 1
ATOM 926 C C . GLN A 1 120 ? 20.516 9.247 -39.875 1.00 97.00 120 GLN A C 1
ATOM 928 O O . GLN A 1 120 ? 21.002 10.140 -40.569 1.00 97.00 120 GLN A O 1
ATOM 933 N N . LEU A 1 121 ? 20.896 7.972 -39.999 1.00 96.62 121 LEU A N 1
ATOM 934 C CA . LEU A 1 121 ? 21.926 7.536 -40.949 1.00 96.62 121 LEU A CA 1
ATOM 935 C C . LEU A 1 121 ? 21.512 7.773 -42.404 1.00 96.62 121 LEU A C 1
ATOM 937 O O . LEU A 1 121 ? 22.322 8.241 -43.197 1.00 96.62 121 LEU A O 1
ATOM 941 N N . GLN A 1 122 ? 20.253 7.509 -42.755 1.00 96.06 122 GLN A N 1
ATOM 942 C CA . GLN A 1 122 ? 19.737 7.791 -44.098 1.00 96.06 122 GLN A CA 1
ATOM 943 C C . GLN A 1 122 ? 19.750 9.286 -44.410 1.00 96.06 122 GLN A C 1
ATOM 945 O O . GLN A 1 122 ? 20.099 9.683 -45.520 1.00 96.06 122 GLN A O 1
ATOM 950 N N . THR A 1 123 ? 19.401 10.116 -43.427 1.00 95.06 123 THR A N 1
ATOM 951 C CA . THR A 1 123 ? 19.454 11.575 -43.566 1.00 95.06 123 THR A CA 1
ATOM 952 C C . THR A 1 123 ? 20.887 12.046 -43.815 1.00 95.06 123 THR A C 1
ATOM 954 O O . THR A 1 123 ? 21.117 12.836 -44.726 1.00 95.06 123 THR A O 1
ATOM 957 N N . LEU A 1 124 ? 21.860 11.517 -43.065 1.00 94.25 124 LEU A N 1
ATOM 958 C CA . LEU A 1 124 ? 23.280 11.819 -43.265 1.00 94.25 124 LEU A CA 1
ATOM 959 C C . LEU A 1 124 ? 23.802 11.321 -44.619 1.00 94.25 124 LEU A C 1
ATOM 961 O O . LEU A 1 124 ? 24.548 12.041 -45.272 1.00 94.25 124 LEU A O 1
ATOM 965 N N . SER A 1 125 ? 23.396 10.127 -45.060 1.00 93.06 125 SER A N 1
ATOM 966 C CA . SER A 1 125 ? 23.784 9.583 -46.369 1.00 93.06 125 SER A CA 1
ATOM 967 C C . SER A 1 125 ? 23.303 10.477 -47.506 1.00 93.06 125 SER A C 1
ATOM 969 O O . SER A 1 125 ? 24.101 10.847 -48.358 1.00 93.06 125 SER A O 1
ATOM 971 N N . ARG A 1 126 ? 22.026 10.889 -47.484 1.00 90.75 126 ARG A N 1
ATOM 972 C CA . ARG A 1 126 ? 21.478 11.818 -48.486 1.00 90.75 126 ARG A CA 1
ATOM 973 C C . ARG A 1 126 ? 22.188 13.163 -48.455 1.00 90.75 126 ARG A C 1
ATOM 975 O O . ARG A 1 126 ? 22.543 13.682 -49.498 1.00 90.75 126 ARG A O 1
ATOM 982 N N . PHE A 1 127 ? 22.453 13.691 -47.261 1.00 92.25 127 PHE A N 1
ATOM 983 C CA . PHE A 1 127 ? 23.220 14.925 -47.124 1.00 92.25 127 PHE A CA 1
ATOM 984 C C . PHE A 1 127 ? 24.612 14.800 -47.761 1.00 92.25 127 PHE A C 1
ATOM 986 O O . PHE A 1 127 ? 25.052 15.707 -48.456 1.00 92.25 127 PHE A O 1
ATOM 993 N N . LEU A 1 128 ? 25.308 13.679 -47.564 1.00 89.94 128 LEU A N 1
ATOM 994 C CA . LEU A 1 128 ? 26.599 13.452 -48.213 1.00 89.94 128 LEU A CA 1
ATOM 995 C C . LEU A 1 128 ? 26.454 13.318 -49.731 1.00 89.94 128 LEU A C 1
ATOM 997 O O . LEU A 1 128 ? 27.225 13.936 -50.447 1.00 89.94 128 LEU A O 1
ATOM 1001 N N . GLU A 1 129 ? 25.469 12.576 -50.232 1.00 86.75 129 GLU A N 1
ATOM 1002 C CA . GLU A 1 129 ? 25.215 12.450 -51.676 1.00 86.75 129 GLU A CA 1
ATOM 1003 C C . GLU A 1 129 ? 24.905 13.804 -52.338 1.00 86.75 129 GLU A C 1
ATOM 1005 O O . GLU A 1 129 ? 25.439 14.097 -53.406 1.00 86.75 129 GLU A O 1
ATOM 1010 N N . ASP A 1 130 ? 24.112 14.653 -51.682 1.00 83.00 130 ASP A N 1
ATOM 1011 C CA . ASP A 1 130 ? 23.705 15.965 -52.199 1.00 83.00 130 ASP A CA 1
ATOM 1012 C C . ASP A 1 130 ? 24.826 17.021 -52.116 1.00 83.00 130 ASP A C 1
ATOM 1014 O O . ASP A 1 130 ? 24.806 18.013 -52.851 1.00 83.00 130 ASP A O 1
ATOM 1018 N N . HIS A 1 131 ? 25.809 16.833 -51.227 1.00 77.44 131 HIS A N 1
ATOM 1019 C CA . HIS A 1 131 ? 26.861 17.819 -50.941 1.00 77.44 131 HIS A CA 1
ATOM 1020 C C . HIS A 1 131 ? 28.292 17.335 -51.225 1.00 77.44 131 HIS A C 1
ATOM 1022 O O . HIS A 1 131 ? 29.246 18.074 -50.971 1.00 77.44 131 HIS A O 1
ATOM 1028 N N . TYR A 1 132 ? 28.470 16.132 -51.770 1.00 72.25 132 TYR A N 1
ATOM 1029 C CA . TYR A 1 132 ? 29.778 15.613 -52.163 1.00 72.25 132 TYR A CA 1
ATOM 1030 C C . TYR A 1 132 ? 30.079 15.942 -53.630 1.00 72.25 132 TYR A C 1
ATOM 1032 O O . TYR A 1 132 ? 29.634 15.257 -54.549 1.00 72.25 132 TYR A O 1
ATOM 1040 N N . THR A 1 133 ? 30.877 16.985 -53.862 1.00 63.62 133 THR A N 1
ATOM 1041 C CA . THR A 1 133 ? 31.572 17.194 -55.140 1.00 63.62 133 THR A CA 1
ATOM 1042 C C . THR A 1 133 ? 32.900 16.437 -55.099 1.00 63.62 133 THR A C 1
ATOM 1044 O O . THR A 1 133 ? 33.724 16.756 -54.237 1.00 63.62 133 THR A O 1
ATOM 1047 N N . PRO A 1 134 ? 33.145 15.446 -55.976 1.00 66.12 134 PRO A N 1
ATOM 1048 C CA . PRO A 1 134 ? 34.455 14.817 -56.041 1.00 66.12 134 PRO A CA 1
ATOM 1049 C C . PRO A 1 134 ? 35.471 15.871 -56.493 1.00 66.12 134 PRO A C 1
ATOM 1051 O O . PRO A 1 134 ? 35.270 16.519 -57.519 1.00 66.12 134 PRO A O 1
ATOM 1054 N N . GLU A 1 135 ? 36.542 16.072 -55.724 1.00 61.19 135 GLU A N 1
ATOM 1055 C CA . GLU A 1 135 ? 37.672 16.861 -56.212 1.00 61.19 135 GLU A CA 1
ATOM 1056 C C . GLU A 1 135 ? 38.347 16.072 -57.341 1.00 61.19 135 GLU A C 1
ATOM 1058 O O . GLU A 1 135 ? 38.929 15.009 -57.114 1.00 61.19 135 GLU A O 1
ATOM 1063 N N . GLU A 1 136 ? 38.197 16.561 -58.573 1.00 52.16 136 GLU A N 1
ATOM 1064 C CA . GLU A 1 136 ? 38.893 16.050 -59.752 1.00 52.16 136 GLU A CA 1
ATOM 1065 C C . GLU A 1 136 ? 40.411 16.232 -59.550 1.00 52.16 136 GLU A C 1
ATOM 1067 O O . GLU A 1 136 ? 40.890 17.356 -59.394 1.00 52.16 136 GLU A O 1
ATOM 1072 N N . SER A 1 137 ? 41.160 15.120 -59.511 1.00 47.03 137 SER A N 1
ATOM 1073 C CA . SER A 1 137 ? 42.631 15.093 -59.625 1.00 47.03 137 SER A CA 1
ATOM 1074 C C . SER A 1 137 ? 43.072 14.948 -61.074 1.00 47.03 137 SER A C 1
ATOM 1076 O O . SER A 1 137 ? 42.408 14.179 -61.806 1.00 47.03 137 SER A O 1
#

Sequence (137 aa):
MEGEGDSRVHFSEVSDPWSSSRHVAVLQALDAVEKKLVTALRTAATAMSLMAPRVASEESSSLAFNSTCTEFLQLVKEIHTELANHIHLVSDYRTFARSTYGAEKDMEICREKVKVVSEQLQTLSRFLEDHYTPEES

Organism: NCBI:txid1317066